Protein AF-A0AA35QVF9-F1 (afdb_monomer)

Structure (mmCIF, N/CA/C/O backbone):
data_AF-A0AA35QVF9-F1
#
_entry.id   AF-A0AA35QVF9-F1
#
loop_
_atom_site.group_PDB
_atom_site.id
_atom_site.type_symbol
_atom_site.label_atom_id
_atom_site.label_alt_id
_atom_site.label_comp_id
_atom_site.label_asym_id
_atom_site.label_entity_id
_atom_site.label_seq_id
_atom_site.pdbx_PDB_ins_code
_atom_site.Cartn_x
_atom_site.Cartn_y
_atom_site.Cartn_z
_atom_site.occupancy
_atom_site.B_iso_or_equiv
_atom_site.auth_seq_id
_atom_site.auth_comp_id
_atom_site.auth_asym_id
_atom_site.auth_atom_id
_atom_site.pdbx_PDB_model_num
ATOM 1 N N . MET A 1 1 ? -3.395 25.366 -5.347 1.00 45.59 1 MET A N 1
ATOM 2 C CA . MET A 1 1 ? -2.841 24.227 -4.594 1.00 45.59 1 MET A CA 1
ATOM 3 C C . MET A 1 1 ? -4.018 23.320 -4.259 1.00 45.59 1 MET A C 1
ATOM 5 O O . MET A 1 1 ? -4.493 23.369 -3.133 1.00 45.59 1 MET A O 1
ATOM 9 N N . SER A 1 2 ? -4.587 22.610 -5.240 1.00 52.88 2 SER A N 1
ATOM 10 C CA . SER A 1 2 ? -5.433 21.461 -4.903 1.00 52.88 2 SER A CA 1
ATOM 11 C C . SER A 1 2 ? -4.474 20.294 -4.704 1.00 52.88 2 SER A C 1
ATOM 13 O O . SER A 1 2 ? -3.567 20.093 -5.509 1.00 52.88 2 SER A O 1
ATOM 15 N N . SER A 1 3 ? -4.547 19.640 -3.550 1.00 67.31 3 SER A N 1
ATOM 16 C CA . SER A 1 3 ? -3.806 18.409 -3.314 1.00 67.31 3 SER A CA 1
ATOM 17 C C . SER A 1 3 ? -4.543 17.291 -4.041 1.00 67.31 3 SER A C 1
ATOM 19 O O . SER A 1 3 ? -5.727 17.075 -3.794 1.00 67.31 3 SER A O 1
ATOM 21 N N . GLU A 1 4 ? -3.850 16.574 -4.923 1.00 73.56 4 GLU A N 1
ATOM 22 C CA . GLU A 1 4 ? -4.419 15.450 -5.682 1.00 73.56 4 GLU A CA 1
ATOM 23 C C . GLU A 1 4 ? -5.080 14.419 -4.750 1.00 73.56 4 GLU A C 1
ATOM 25 O O . GLU A 1 4 ? -6.173 13.937 -5.029 1.00 73.56 4 GLU A O 1
ATOM 30 N N . ALA A 1 5 ? -4.499 14.182 -3.568 1.00 73.44 5 ALA A N 1
ATOM 31 C CA . ALA A 1 5 ? -5.083 13.303 -2.556 1.00 73.44 5 ALA A CA 1
ATOM 32 C C . ALA A 1 5 ? -6.463 13.762 -2.047 1.00 73.44 5 ALA A C 1
ATOM 34 O O . ALA A 1 5 ? -7.321 12.926 -1.769 1.00 73.44 5 ALA A O 1
ATOM 35 N N . ALA A 1 6 ? -6.714 15.074 -1.951 1.00 79.94 6 ALA A N 1
ATOM 36 C CA . ALA A 1 6 ? -8.016 15.590 -1.528 1.00 79.94 6 ALA A CA 1
ATOM 37 C C . ALA A 1 6 ? -9.082 15.417 -2.618 1.00 79.94 6 ALA A C 1
ATOM 39 O O . ALA A 1 6 ? -10.237 15.149 -2.300 1.00 79.94 6 ALA A O 1
ATOM 40 N N . GLU A 1 7 ? -8.705 15.528 -3.893 1.00 85.75 7 GLU A N 1
ATOM 41 C CA . GLU A 1 7 ? -9.612 15.254 -5.013 1.00 85.75 7 GLU A CA 1
ATOM 42 C C . GLU A 1 7 ? -9.958 13.761 -5.074 1.00 85.75 7 GLU A C 1
ATOM 44 O O . GLU A 1 7 ? -11.129 13.393 -5.186 1.00 85.75 7 GLU A O 1
ATOM 49 N 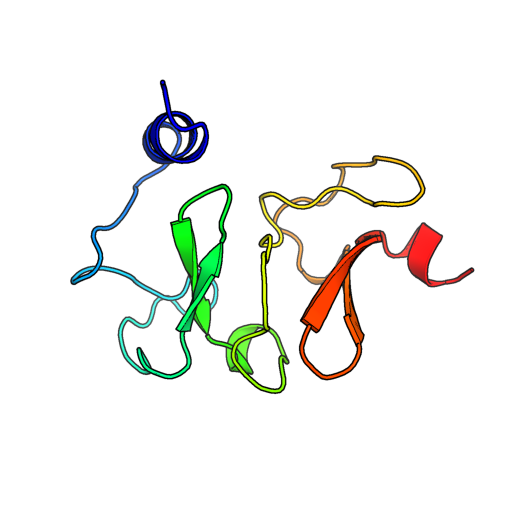N . VAL A 1 8 ? -8.958 12.892 -4.897 1.00 88.44 8 VAL A N 1
ATOM 50 C CA . VAL A 1 8 ? -9.141 11.434 -4.858 1.00 88.44 8 VAL A CA 1
ATOM 51 C C . VAL A 1 8 ? -9.981 11.000 -3.656 1.00 88.44 8 VAL A C 1
ATOM 53 O O . VAL A 1 8 ? -10.821 10.110 -3.798 1.00 88.44 8 VAL A O 1
ATOM 56 N N . ALA A 1 9 ? -9.827 11.632 -2.490 1.00 86.06 9 ALA A N 1
ATOM 57 C CA . ALA A 1 9 ? -10.609 11.317 -1.290 1.00 86.06 9 ALA A CA 1
ATOM 58 C C . ALA A 1 9 ? -12.125 11.519 -1.474 1.00 86.06 9 ALA A C 1
ATOM 60 O O . ALA A 1 9 ? -12.912 10.889 -0.775 1.00 86.06 9 ALA A O 1
ATOM 61 N N . LEU A 1 10 ? -12.555 12.336 -2.441 1.00 87.81 10 LEU A N 1
ATOM 62 C CA . LEU A 1 10 ? -13.975 12.515 -2.768 1.00 87.81 10 LEU A CA 1
ATOM 63 C C . LEU A 1 10 ? -14.548 11.383 -3.636 1.00 87.81 10 LEU A C 1
ATOM 65 O O . LEU A 1 10 ? -15.763 11.291 -3.803 1.00 87.81 10 LEU A O 1
ATOM 69 N N . THR A 1 11 ? -13.698 10.523 -4.202 1.00 90.81 11 THR A N 1
ATOM 70 C CA . THR A 1 11 ? -14.116 9.445 -5.120 1.00 90.81 11 THR A CA 1
ATOM 71 C C . THR A 1 11 ? -14.543 8.166 -4.404 1.00 90.81 11 THR A C 1
ATOM 73 O O . THR A 1 11 ? -15.055 7.242 -5.037 1.00 90.81 11 THR A O 1
ATOM 76 N N . TYR A 1 12 ? -14.343 8.088 -3.088 1.00 89.69 12 TYR A N 1
ATOM 77 C CA . TYR A 1 12 ? -14.673 6.920 -2.281 1.00 89.69 12 TYR A CA 1
ATOM 78 C C . TYR A 1 12 ? -15.070 7.331 -0.849 1.00 89.69 12 TYR A C 1
ATOM 80 O O . TYR A 1 12 ? -14.909 8.496 -0.490 1.00 89.69 12 TYR A O 1
ATOM 88 N N . PRO A 1 13 ? -15.601 6.414 -0.014 1.00 92.81 13 PRO A N 1
ATOM 89 C CA . PRO A 1 13 ? -15.948 6.701 1.381 1.00 92.81 13 PRO A CA 1
ATOM 90 C C . PRO A 1 13 ? -14.700 6.921 2.255 1.00 92.81 13 PRO A C 1
ATOM 92 O O . PRO A 1 13 ? -14.302 6.050 3.028 1.00 92.81 13 PRO A O 1
ATOM 95 N N . TRP A 1 14 ? -14.046 8.071 2.098 1.00 94.50 14 TRP A N 1
ATOM 96 C CA . TRP A 1 14 ? -12.878 8.448 2.885 1.00 94.50 14 TRP A CA 1
ATOM 97 C C . TRP A 1 14 ? -13.196 8.454 4.384 1.00 94.50 14 TRP A C 1
ATOM 99 O O . TRP A 1 14 ? -14.272 8.870 4.819 1.00 94.50 14 TRP A O 1
ATOM 109 N N . GLN A 1 15 ? -12.230 7.996 5.175 1.00 95.12 15 GLN A N 1
ATOM 110 C CA . GLN A 1 15 ? -12.297 7.952 6.633 1.00 95.12 15 GLN A CA 1
ATOM 111 C C . GLN A 1 15 ? -11.294 8.944 7.212 1.00 95.12 15 GLN A C 1
ATOM 113 O O . GLN A 1 15 ? -10.160 9.007 6.735 1.00 95.12 15 GLN A O 1
ATOM 118 N N . CYS A 1 16 ? -11.679 9.673 8.260 1.00 94.50 16 CYS A N 1
ATOM 119 C CA . CYS A 1 16 ? -10.733 10.498 9.005 1.00 94.50 16 CYS A CA 1
ATOM 120 C C . CYS A 1 16 ? -9.691 9.639 9.734 1.00 94.50 16 CYS A C 1
ATOM 122 O O . CYS A 1 16 ? -9.804 8.414 9.782 1.00 94.50 16 CYS A O 1
ATOM 124 N N . LEU A 1 17 ? -8.680 10.292 10.311 1.00 90.88 17 LEU A N 1
ATOM 125 C CA . LEU A 1 17 ? -7.589 9.612 11.008 1.00 90.88 17 LEU A CA 1
ATOM 126 C C . LEU A 1 17 ? -8.094 8.709 12.149 1.00 90.88 17 LEU A C 1
ATOM 128 O O . LEU A 1 17 ? -7.654 7.575 12.253 1.00 90.88 17 LEU A O 1
ATOM 132 N N . GLU A 1 18 ? -9.069 9.174 12.935 1.00 93.56 18 GLU A N 1
ATOM 133 C CA . GLU A 1 18 ? -9.641 8.428 14.073 1.00 93.56 18 GLU A CA 1
ATOM 134 C C . GLU A 1 18 ? -10.624 7.319 13.660 1.00 93.56 18 GLU A C 1
ATOM 136 O O . GLU A 1 18 ? -10.977 6.464 14.467 1.00 93.56 18 GLU A O 1
ATOM 141 N N . CYS A 1 19 ? -11.112 7.335 12.418 1.00 95.88 19 CYS A N 1
ATOM 142 C CA . CYS A 1 19 ? -12.041 6.326 11.900 1.00 95.88 19 CYS A CA 1
ATOM 143 C C . CYS A 1 19 ? -11.384 5.399 10.875 1.00 95.88 19 CYS A C 1
ATOM 145 O O . CYS A 1 19 ? -12.091 4.650 10.196 1.00 95.88 19 CYS A O 1
ATOM 147 N N . LYS A 1 20 ? -10.062 5.494 10.698 1.00 96.88 20 LYS A N 1
ATOM 148 C CA . LYS A 1 20 ? -9.351 4.757 9.661 1.00 96.88 20 LYS A CA 1
ATOM 149 C C . LYS A 1 20 ? -9.412 3.261 9.952 1.00 96.88 20 LYS A C 1
ATOM 151 O O . LYS A 1 20 ? -9.188 2.814 11.070 1.00 96.88 20 LYS A O 1
ATOM 156 N N . THR A 1 21 ? -9.711 2.489 8.917 1.00 97.81 21 THR A N 1
ATOM 157 C CA . THR A 1 21 ? -9.719 1.026 8.963 1.00 97.81 21 THR A CA 1
ATOM 158 C C . THR A 1 21 ? -8.776 0.470 7.911 1.00 97.81 21 THR A C 1
ATOM 160 O O . THR A 1 21 ? -8.565 1.081 6.857 1.00 97.81 21 THR A O 1
ATOM 163 N N . CYS A 1 22 ? -8.204 -0.700 8.181 1.00 97.50 22 CYS A N 1
ATOM 164 C CA . CYS A 1 22 ? -7.399 -1.404 7.197 1.00 97.50 22 CYS A CA 1
ATOM 165 C C . CYS A 1 22 ? -8.273 -1.851 6.019 1.00 97.50 22 CYS A C 1
ATOM 167 O O . CYS A 1 22 ? -9.244 -2.585 6.190 1.00 97.50 22 CYS A O 1
ATOM 169 N N . SER A 1 23 ? -7.895 -1.478 4.798 1.00 95.44 23 SER A N 1
ATOM 170 C CA . SER A 1 23 ? -8.665 -1.784 3.582 1.00 95.44 23 SER A CA 1
ATOM 171 C C . SER A 1 23 ? -8.636 -3.274 3.203 1.00 95.44 23 SER A C 1
ATOM 173 O O . SER A 1 23 ? -9.337 -3.682 2.283 1.00 95.44 23 SER A O 1
ATOM 175 N N . VAL A 1 24 ? -7.826 -4.088 3.894 1.00 95.00 24 VAL A N 1
ATOM 176 C CA . VAL A 1 24 ? -7.741 -5.545 3.696 1.00 95.00 24 VAL A CA 1
ATOM 177 C C . VAL A 1 24 ? -8.608 -6.301 4.703 1.00 95.00 24 VAL A C 1
ATOM 179 O O . VAL A 1 24 ? -9.380 -7.166 4.300 1.00 95.00 24 VAL A O 1
ATOM 182 N N . CYS A 1 25 ? -8.486 -6.010 6.003 1.00 96.75 25 CYS A N 1
ATOM 183 C CA . CYS A 1 25 ? -9.184 -6.760 7.056 1.00 96.75 25 CYS A CA 1
ATOM 184 C C . CYS A 1 25 ? -10.390 -6.026 7.668 1.00 96.75 25 CYS A C 1
ATOM 186 O O . CYS A 1 25 ? -11.187 -6.655 8.359 1.00 96.75 25 CYS A O 1
ATOM 188 N N . GLY A 1 26 ? -10.540 -4.723 7.419 1.00 96.62 26 GLY A N 1
ATOM 189 C CA . GLY A 1 26 ? -11.604 -3.879 7.970 1.00 96.62 26 GLY A CA 1
ATOM 190 C C . GLY A 1 26 ? -11.412 -3.473 9.435 1.00 96.62 26 GLY A C 1
ATOM 191 O O . GLY A 1 26 ? -12.264 -2.771 9.975 1.00 96.62 26 GLY A O 1
ATOM 192 N N . ASP A 1 27 ? -10.320 -3.892 10.078 1.00 97.25 27 ASP A N 1
ATOM 193 C CA . ASP A 1 27 ? -10.062 -3.612 11.491 1.00 97.25 27 ASP A CA 1
ATOM 194 C C . ASP A 1 27 ? -9.415 -2.221 11.688 1.00 97.25 27 ASP A C 1
ATOM 196 O O . ASP A 1 27 ? -8.520 -1.858 10.911 1.00 97.25 27 ASP A O 1
ATOM 200 N N . PRO A 1 28 ? -9.861 -1.429 12.685 1.00 96.50 28 PRO A N 1
ATOM 201 C CA . PRO A 1 28 ? -9.266 -0.134 13.025 1.00 96.50 28 PRO A CA 1
ATOM 202 C C . PRO A 1 28 ? -8.085 -0.222 14.008 1.00 96.50 28 PRO A C 1
ATOM 204 O O . PRO A 1 28 ? -7.421 0.784 14.229 1.00 96.50 28 PRO A O 1
ATOM 207 N N . GLY A 1 29 ? -7.828 -1.374 14.638 1.00 96.12 29 GLY A N 1
ATOM 208 C CA . GLY A 1 29 ? -6.720 -1.546 15.581 1.00 96.12 29 GLY A CA 1
ATOM 209 C C . GLY A 1 29 ? -5.351 -1.519 14.897 1.00 96.12 29 GLY A C 1
ATOM 210 O O . GLY A 1 29 ? -5.256 -1.302 13.696 1.00 96.12 29 GLY A O 1
ATOM 211 N N . GLY A 1 30 ? -4.267 -1.751 15.648 1.00 94.38 30 GLY A N 1
ATOM 212 C CA . GLY A 1 30 ? -2.910 -1.863 15.082 1.00 94.38 30 GLY A CA 1
ATOM 213 C C . GLY A 1 30 ? -2.411 -0.593 14.380 1.00 94.38 30 GLY A C 1
ATOM 214 O O . GLY A 1 30 ? -1.724 -0.682 13.365 1.00 94.38 30 GLY A O 1
ATOM 215 N N . GLU A 1 31 ? -2.790 0.582 14.888 1.00 94.06 31 GLU A N 1
ATOM 216 C CA . GLU A 1 31 ? -2.495 1.891 14.285 1.00 94.06 31 GLU A CA 1
ATOM 217 C C . GLU A 1 31 ? -0.991 2.117 14.053 1.00 94.06 31 GLU A C 1
ATOM 219 O O . GLU A 1 31 ? -0.595 2.668 13.030 1.00 94.06 31 GLU A O 1
ATOM 224 N N . GLU A 1 32 ? -0.141 1.636 14.966 1.00 94.62 32 GLU A N 1
ATOM 225 C CA . GLU A 1 32 ? 1.324 1.744 14.882 1.00 94.62 32 GLU A CA 1
ATOM 226 C C . GLU A 1 32 ? 1.941 0.951 13.716 1.00 94.62 32 GLU A C 1
ATOM 228 O O . GLU A 1 32 ? 3.047 1.252 13.265 1.00 94.62 32 GLU A O 1
ATOM 233 N N . GLU A 1 33 ? 1.206 -0.033 13.198 1.00 96.00 33 GLU A N 1
ATOM 234 C CA . GLU A 1 33 ? 1.579 -0.859 12.051 1.00 96.00 33 GLU A CA 1
ATOM 235 C C . GLU A 1 33 ? 0.740 -0.525 10.808 1.00 96.00 33 GLU A C 1
ATOM 237 O O . GLU A 1 33 ? 0.748 -1.282 9.834 1.00 96.00 33 GLU A O 1
ATOM 242 N N . MET A 1 34 ? 0.005 0.592 10.807 1.00 97.12 34 MET A N 1
ATOM 243 C CA . MET A 1 34 ? -0.826 1.013 9.680 1.00 97.12 34 MET A CA 1
ATOM 244 C C . MET A 1 34 ? -0.100 2.042 8.801 1.00 97.12 34 MET A C 1
ATOM 246 O O . MET A 1 34 ? 0.304 3.105 9.261 1.00 97.12 34 MET A O 1
ATOM 250 N N . VAL A 1 35 ? 0.041 1.739 7.507 1.00 96.44 35 VAL A N 1
ATOM 251 C CA . VAL A 1 35 ? 0.527 2.674 6.482 1.00 96.44 35 VAL A CA 1
ATOM 252 C C . VAL A 1 35 ? -0.647 3.301 5.735 1.00 96.44 35 VAL A C 1
ATOM 254 O O . VAL A 1 35 ? -1.667 2.646 5.495 1.00 96.44 35 VAL A O 1
ATOM 257 N N . PHE A 1 36 ? -0.489 4.557 5.320 1.00 96.06 36 PHE A N 1
ATOM 258 C CA . PHE A 1 36 ? -1.450 5.260 4.473 1.00 96.06 36 PHE A CA 1
ATOM 259 C C . PHE A 1 36 ? -0.881 5.449 3.071 1.00 96.06 36 PHE A C 1
ATOM 261 O O . PHE A 1 36 ? 0.292 5.763 2.898 1.00 96.06 36 PHE A 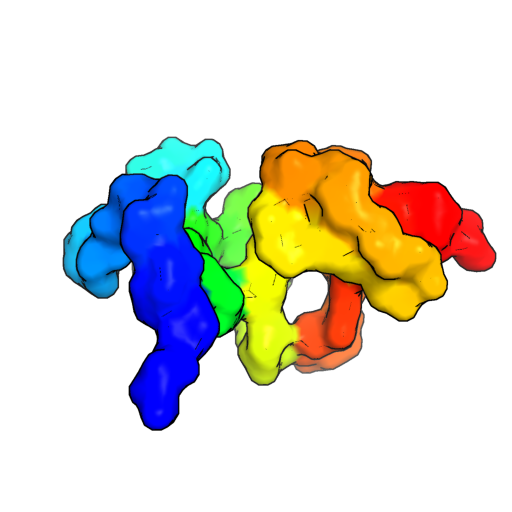O 1
ATOM 268 N N . CYS A 1 37 ? -1.717 5.240 2.058 1.00 95.75 37 CYS A N 1
ATOM 269 C CA . CYS A 1 37 ? -1.347 5.518 0.673 1.00 95.75 37 CYS A CA 1
ATOM 270 C C . CYS A 1 37 ? -1.192 7.026 0.460 1.00 95.75 37 CYS A C 1
ATOM 272 O O . CYS A 1 37 ? -2.167 7.755 0.637 1.00 95.75 37 CYS A O 1
ATOM 274 N N . ASP A 1 38 ? -0.045 7.488 -0.032 1.00 93.88 38 ASP A N 1
ATOM 275 C CA . ASP A 1 38 ? 0.195 8.922 -0.264 1.00 93.88 38 ASP A CA 1
ATOM 276 C C . ASP A 1 38 ? -0.692 9.534 -1.359 1.00 93.88 38 ASP A C 1
ATOM 278 O O . ASP A 1 38 ? -0.812 10.753 -1.456 1.00 93.88 38 ASP A O 1
ATOM 282 N N . HIS A 1 39 ? -1.318 8.704 -2.201 1.00 92.81 39 HIS A N 1
ATOM 283 C CA . HIS A 1 39 ? -2.204 9.183 -3.264 1.00 92.81 39 HIS A CA 1
ATOM 284 C C . HIS A 1 39 ? -3.680 9.211 -2.865 1.00 92.81 39 HIS A C 1
ATOM 286 O O . HIS A 1 39 ? -4.397 10.124 -3.256 1.00 92.81 39 HIS A O 1
AT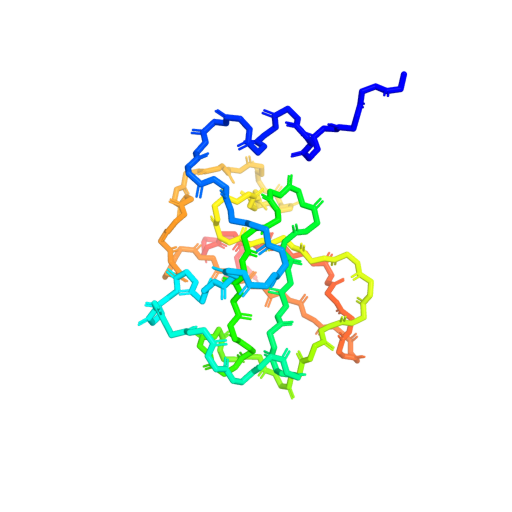OM 292 N N . CYS A 1 40 ? -4.160 8.216 -2.114 1.00 94.44 40 CYS A N 1
ATOM 293 C CA . CYS A 1 40 ? -5.586 8.115 -1.806 1.00 94.44 40 CYS A CA 1
ATOM 294 C C . CYS A 1 40 ? -5.920 8.148 -0.324 1.00 94.44 40 CYS A C 1
ATOM 296 O O . CYS A 1 40 ? -7.099 8.231 -0.030 1.00 94.44 40 CYS A O 1
ATOM 298 N N . ASP A 1 41 ? -4.956 8.087 0.594 1.00 95.50 41 ASP A N 1
ATOM 299 C CA . ASP A 1 41 ? -5.165 8.093 2.052 1.00 95.50 41 ASP A CA 1
ATOM 300 C C . ASP A 1 41 ? -5.926 6.869 2.617 1.00 95.50 41 ASP A C 1
ATOM 302 O O . ASP A 1 41 ? -6.415 6.873 3.749 1.00 95.50 41 ASP A O 1
ATOM 306 N N . ARG A 1 42 ? -6.039 5.776 1.848 1.00 95.88 42 ARG A N 1
ATOM 307 C CA . ARG A 1 42 ? -6.517 4.486 2.379 1.00 95.88 42 ARG A CA 1
ATOM 308 C C . ARG A 1 42 ? -5.474 3.870 3.309 1.00 95.88 42 ARG A C 1
ATOM 310 O O . ARG A 1 42 ? -4.284 3.897 2.989 1.00 95.88 42 ARG A O 1
ATOM 317 N N . GLY A 1 43 ? -5.940 3.286 4.414 1.00 96.81 43 GLY A N 1
ATOM 318 C CA . GLY A 1 43 ? -5.098 2.628 5.411 1.00 96.81 43 GLY A CA 1
ATOM 319 C C . GLY A 1 43 ? -4.943 1.131 5.187 1.00 96.81 43 GLY A C 1
ATOM 320 O O . GLY A 1 43 ? -5.869 0.465 4.715 1.00 96.81 43 GLY A O 1
ATOM 321 N N . TYR A 1 44 ? -3.762 0.612 5.517 1.00 97.44 44 TYR A N 1
ATOM 322 C CA . TYR A 1 44 ? -3.397 -0.795 5.388 1.00 97.44 44 TYR A CA 1
ATOM 323 C C . TYR A 1 44 ? -2.424 -1.184 6.495 1.00 97.44 44 TYR A C 1
ATOM 325 O O . TYR A 1 44 ? -1.421 -0.505 6.694 1.00 97.44 44 TYR A O 1
ATOM 333 N N . HIS A 1 45 ? -2.659 -2.303 7.176 1.00 97.81 45 HIS A N 1
ATOM 334 C CA . HIS A 1 45 ? -1.629 -2.864 8.047 1.00 97.81 45 HIS A CA 1
ATOM 335 C C . HIS A 1 45 ? -0.454 -3.398 7.236 1.00 97.81 45 HIS A C 1
ATOM 337 O O . HIS A 1 45 ? -0.648 -4.055 6.210 1.00 97.81 45 HIS A O 1
ATOM 343 N N . THR A 1 46 ? 0.761 -3.188 7.734 1.00 96.25 46 THR A N 1
ATOM 344 C CA . THR A 1 46 ? 1.998 -3.734 7.158 1.00 96.25 46 THR A CA 1
ATOM 345 C C . THR A 1 46 ? 1.919 -5.252 7.026 1.00 96.25 46 THR A C 1
ATOM 347 O O . THR A 1 46 ? 2.201 -5.788 5.957 1.00 96.25 46 THR A O 1
ATOM 350 N N . PHE A 1 47 ? 1.423 -5.941 8.055 1.00 95.44 47 PHE A N 1
ATOM 351 C CA . PHE A 1 47 ? 1.246 -7.393 8.053 1.00 95.44 47 PHE A CA 1
ATOM 352 C C . PHE A 1 47 ? 0.116 -7.874 7.130 1.00 95.44 47 PHE A C 1
ATOM 354 O O . PHE A 1 47 ? 0.187 -8.987 6.618 1.00 95.44 47 PHE A O 1
ATOM 361 N N . CYS A 1 48 ? -0.909 -7.057 6.857 1.00 95.50 48 CYS A N 1
ATOM 362 C CA . CYS A 1 48 ? -1.936 -7.398 5.862 1.00 95.50 48 CYS A CA 1
ATOM 363 C C . CYS A 1 48 ? -1.411 -7.325 4.418 1.00 95.50 48 CYS A C 1
ATOM 365 O O . CYS A 1 48 ? -2.054 -7.856 3.508 1.00 95.50 48 CYS A O 1
ATOM 367 N N . LEU A 1 49 ? -0.269 -6.663 4.221 1.00 92.31 49 LEU A N 1
ATOM 368 C CA . LEU A 1 49 ? 0.419 -6.483 2.944 1.00 92.31 49 LEU A CA 1
ATOM 369 C C . LEU A 1 49 ? 1.743 -7.261 2.858 1.00 92.31 49 LEU A C 1
ATOM 371 O O . LEU A 1 49 ? 2.519 -7.022 1.935 1.00 92.31 49 LEU A O 1
ATOM 375 N N . ASP A 1 50 ? 2.029 -8.148 3.816 1.00 90.38 50 ASP A N 1
ATOM 376 C CA . ASP A 1 50 ? 3.293 -8.894 3.903 1.00 90.38 50 ASP A CA 1
ATOM 377 C C . ASP A 1 50 ? 4.552 -7.988 3.920 1.00 90.38 50 ASP A C 1
ATOM 379 O O . ASP A 1 50 ? 5.638 -8.369 3.471 1.00 90.38 50 ASP A O 1
ATOM 383 N N . MET A 1 51 ? 4.428 -6.769 4.454 1.00 91.75 51 MET A N 1
ATOM 384 C CA . MET A 1 51 ? 5.531 -5.819 4.612 1.00 91.75 51 MET A CA 1
ATOM 385 C C . MET A 1 51 ? 6.233 -6.002 5.958 1.00 91.75 51 MET A C 1
ATOM 387 O O . MET A 1 51 ? 5.615 -6.304 6.974 1.00 91.75 51 MET A O 1
ATOM 391 N N . LYS A 1 52 ? 7.549 -5.759 5.981 1.00 89.12 52 LYS A N 1
ATOM 392 C CA . LYS A 1 52 ? 8.374 -5.894 7.198 1.00 89.12 52 LYS A CA 1
ATOM 393 C C . LYS A 1 52 ? 8.170 -4.770 8.219 1.00 89.12 52 LYS A C 1
AT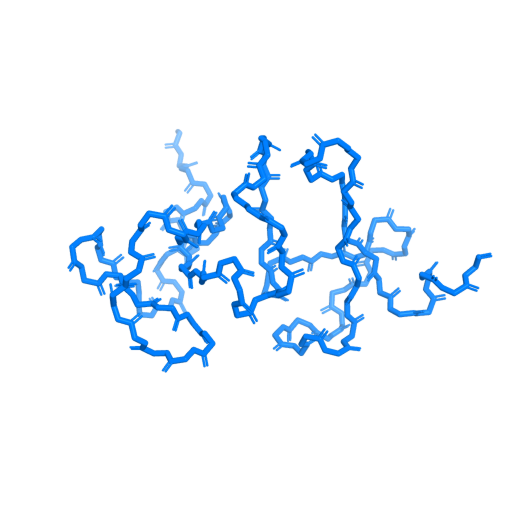OM 395 O O . LYS A 1 52 ? 8.656 -4.884 9.338 1.00 89.12 52 LYS A O 1
ATOM 400 N N . GLY A 1 53 ? 7.518 -3.685 7.819 1.00 93.31 53 GLY A N 1
ATOM 401 C CA . GLY A 1 53 ? 7.307 -2.489 8.623 1.00 93.31 53 GLY A CA 1
ATOM 402 C C . GLY A 1 53 ? 6.801 -1.342 7.756 1.00 93.31 53 GLY A C 1
ATOM 403 O O . GLY A 1 53 ? 6.586 -1.517 6.553 1.00 93.31 53 GLY A O 1
ATOM 404 N N . ILE A 1 54 ? 6.600 -0.179 8.375 1.00 94.81 54 ILE A N 1
ATOM 405 C CA . ILE A 1 54 ? 6.219 1.043 7.662 1.00 94.81 54 ILE A CA 1
ATOM 406 C C . ILE A 1 54 ? 7.380 1.442 6.744 1.00 94.81 54 ILE A C 1
ATOM 408 O O . ILE A 1 54 ? 8.500 1.601 7.242 1.00 94.81 54 ILE A O 1
ATOM 412 N N . PRO A 1 55 ? 7.160 1.564 5.424 1.00 94.31 55 PRO A N 1
ATOM 413 C CA . PRO A 1 55 ? 8.232 1.899 4.506 1.00 94.31 55 PRO A CA 1
ATOM 414 C C . PRO A 1 55 ? 8.691 3.348 4.678 1.00 94.31 55 PRO A C 1
ATOM 416 O O . PRO A 1 55 ? 7.919 4.228 5.050 1.00 94.31 55 PRO A O 1
ATOM 419 N N . GLU A 1 56 ? 9.958 3.607 4.368 1.00 92.75 56 GLU A N 1
ATOM 420 C CA . GLU A 1 56 ? 10.452 4.978 4.253 1.00 92.75 56 GLU A CA 1
ATOM 421 C C . GLU A 1 56 ? 10.022 5.607 2.923 1.00 92.75 56 GLU A C 1
ATOM 423 O O . GLU A 1 56 ? 10.098 4.975 1.864 1.00 92.75 56 GLU A O 1
ATOM 428 N N . GLY A 1 57 ? 9.684 6.896 2.969 1.00 90.44 57 GLY A N 1
ATOM 429 C CA . GLY A 1 57 ? 9.312 7.672 1.790 1.00 90.44 57 GLY A CA 1
ATOM 430 C C . GLY A 1 57 ? 7.871 7.432 1.348 1.00 90.44 57 GLY A C 1
ATOM 431 O O . GLY A 1 57 ? 7.025 7.056 2.150 1.00 90.44 57 GLY A O 1
ATOM 432 N N . GLN A 1 58 ? 7.610 7.706 0.069 1.00 92.00 58 GLN A N 1
ATOM 433 C CA . GLN A 1 58 ? 6.278 7.573 -0.506 1.00 92.00 58 GLN A CA 1
ATOM 434 C C . GLN A 1 58 ? 5.906 6.097 -0.661 1.00 92.00 58 GLN A C 1
ATOM 436 O O . GLN A 1 58 ? 6.738 5.304 -1.092 1.00 92.00 58 GLN A O 1
ATOM 441 N N . TRP A 1 59 ? 4.655 5.741 -0.405 1.00 95.06 59 TRP A N 1
ATOM 442 C CA . TRP A 1 59 ? 4.087 4.432 -0.675 1.00 95.06 59 TRP A CA 1
ATOM 443 C C . TRP A 1 59 ? 2.725 4.552 -1.369 1.00 95.06 59 TRP A C 1
ATOM 445 O O . TRP A 1 59 ? 1.874 5.374 -1.020 1.00 95.06 59 TRP A O 1
ATOM 455 N N . LEU A 1 60 ? 2.506 3.697 -2.370 1.00 94.44 60 LEU A N 1
ATOM 456 C CA . LEU A 1 60 ? 1.258 3.628 -3.127 1.00 94.44 60 LEU A CA 1
ATOM 457 C C . LEU A 1 60 ? 0.603 2.263 -2.942 1.00 94.44 60 LEU A C 1
ATOM 459 O O . LEU A 1 60 ? 1.232 1.227 -3.151 1.00 94.44 60 LEU A O 1
ATOM 463 N N . CYS A 1 61 ? -0.686 2.271 -2.604 1.00 94.69 61 CYS A N 1
ATOM 464 C CA . CYS A 1 61 ? -1.470 1.048 -2.472 1.00 94.69 61 CYS A CA 1
ATOM 465 C C . CYS A 1 61 ? -1.828 0.417 -3.824 1.00 94.69 61 CYS A C 1
ATOM 467 O O . CYS A 1 61 ? -1.704 1.038 -4.879 1.00 94.69 61 CYS A O 1
ATOM 469 N N . MET A 1 62 ? -2.377 -0.796 -3.770 1.00 91.69 62 MET A N 1
ATOM 470 C CA . MET A 1 62 ? -2.766 -1.598 -4.938 1.00 91.69 62 MET A CA 1
ATOM 471 C C . MET A 1 62 ? -3.869 -0.959 -5.795 1.00 91.69 62 MET A C 1
ATOM 473 O O . MET A 1 62 ? -4.020 -1.314 -6.956 1.00 91.69 62 MET A O 1
ATOM 477 N N . GLU A 1 63 ? -4.643 -0.021 -5.244 1.00 92.44 63 GLU A N 1
ATOM 478 C CA . GLU A 1 63 ? -5.661 0.741 -5.989 1.00 92.44 63 GLU A CA 1
ATOM 479 C C . GLU A 1 63 ? -5.064 1.912 -6.778 1.00 92.44 63 GLU A C 1
ATOM 481 O O . GLU A 1 63 ? -5.678 2.416 -7.713 1.00 92.44 63 GLU A O 1
ATOM 486 N N . CYS A 1 64 ? -3.883 2.386 -6.378 1.00 93.06 64 CYS A N 1
ATOM 487 C CA . CYS A 1 64 ? -3.269 3.600 -6.919 1.00 93.06 64 CYS A CA 1
ATOM 488 C C . CYS A 1 64 ? -1.984 3.321 -7.688 1.00 93.06 64 CYS A C 1
ATOM 490 O O . CYS A 1 64 ? -1.448 4.224 -8.321 1.00 93.06 64 CYS A O 1
ATOM 492 N N . CYS A 1 65 ? -1.458 2.102 -7.605 1.00 92.25 65 CYS A N 1
ATOM 493 C CA . CYS A 1 65 ? -0.239 1.750 -8.296 1.00 92.25 65 CYS A CA 1
ATOM 494 C C . CYS A 1 65 ? -0.459 1.627 -9.812 1.00 92.25 65 CYS A C 1
ATOM 496 O O . CYS A 1 65 ? -1.561 1.395 -10.321 1.00 92.25 65 CYS A O 1
ATOM 498 N N . GLU A 1 66 ? 0.649 1.792 -10.518 1.00 94.81 66 GLU A N 1
ATOM 499 C CA . GLU A 1 66 ? 0.839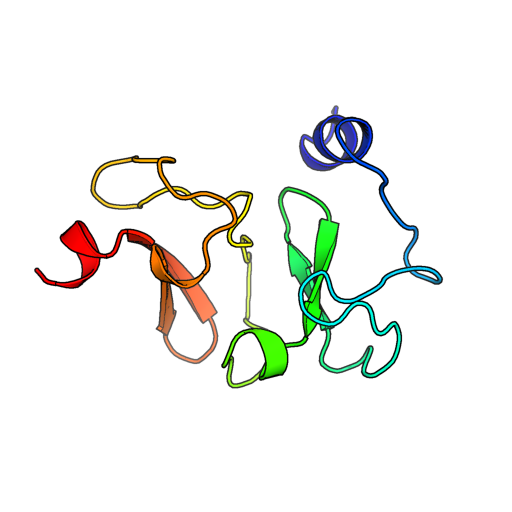 1.469 -11.923 1.00 94.81 66 GLU A CA 1
ATOM 500 C C . GLU A 1 66 ? 2.176 0.733 -12.053 1.00 94.81 66 GLU A C 1
ATOM 502 O O . GLU A 1 66 ? 3.043 0.822 -11.173 1.00 94.81 66 GLU A O 1
ATOM 507 N N . CYS A 1 67 ? 2.357 -0.028 -13.129 1.00 95.38 67 CYS A N 1
ATOM 508 C CA . CYS A 1 67 ? 3.622 -0.715 -13.349 1.00 95.38 67 CYS A CA 1
ATOM 509 C C . CYS A 1 67 ? 4.701 0.276 -13.792 1.00 95.38 67 CYS A C 1
ATOM 511 O O . CYS A 1 67 ? 4.605 0.843 -14.875 1.00 95.38 67 CYS A O 1
ATOM 513 N N . ALA A 1 68 ? 5.796 0.380 -13.039 1.00 95.06 68 ALA A N 1
ATOM 514 C CA . ALA A 1 68 ? 6.904 1.279 -13.373 1.00 95.06 68 ALA A CA 1
ATOM 515 C C . ALA A 1 68 ? 7.654 0.934 -14.679 1.00 95.06 68 ALA A C 1
ATOM 517 O O . ALA A 1 68 ? 8.442 1.744 -15.159 1.00 95.06 68 ALA A O 1
ATOM 518 N N . ILE A 1 69 ? 7.430 -0.255 -15.256 1.00 95.44 69 ILE A N 1
ATOM 519 C CA . ILE A 1 69 ? 8.060 -0.685 -16.515 1.00 95.44 69 ILE A CA 1
ATOM 520 C C . ILE A 1 69 ? 7.135 -0.451 -17.714 1.00 95.44 69 ILE A C 1
ATOM 522 O O . ILE A 1 69 ? 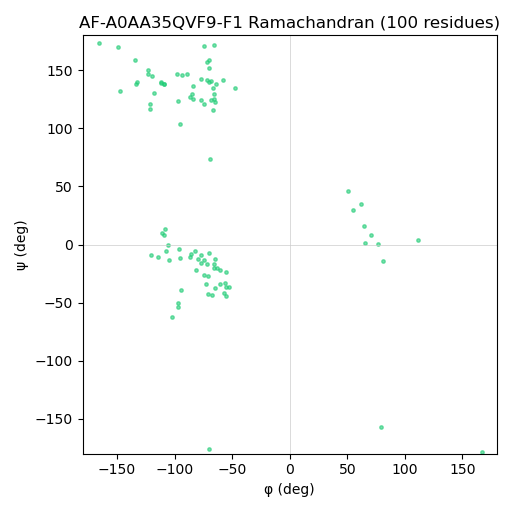7.552 0.164 -18.692 1.00 95.44 69 ILE A O 1
ATOM 526 N N . CYS A 1 70 ? 5.899 -0.957 -17.673 1.00 95.44 70 CYS A N 1
ATOM 527 C CA . CYS A 1 70 ? 4.985 -0.909 -18.822 1.00 95.44 70 CYS A CA 1
ATOM 528 C C . CYS A 1 70 ? 3.826 0.086 -18.676 1.00 95.44 70 CYS A C 1
ATOM 530 O O . CYS A 1 70 ? 3.058 0.250 -19.620 1.00 95.44 70 CYS A O 1
ATOM 532 N N . GLY A 1 71 ? 3.671 0.722 -17.512 1.00 94.75 71 GLY A N 1
ATOM 533 C CA . GLY A 1 71 ? 2.610 1.693 -17.236 1.00 94.75 71 GLY A CA 1
ATOM 534 C C . GLY A 1 71 ? 1.207 1.098 -17.118 1.00 94.75 71 GLY A C 1
ATOM 535 O O . GLY A 1 71 ? 0.240 1.848 -17.072 1.00 94.75 71 GLY A O 1
ATOM 536 N N . THR A 1 72 ? 1.045 -0.233 -17.098 1.00 94.69 72 THR A N 1
ATOM 537 C CA . THR A 1 72 ? -0.296 -0.812 -16.944 1.00 94.69 72 THR A CA 1
ATOM 538 C C . THR A 1 72 ? -0.879 -0.445 -15.583 1.00 94.69 72 THR A C 1
ATOM 540 O O . THR A 1 72 ? -0.182 -0.510 -14.572 1.00 94.69 72 THR A O 1
ATOM 543 N N . GLU A 1 73 ? -2.165 -0.106 -15.581 1.00 92.81 73 GLU A N 1
ATOM 544 C CA . GLU A 1 73 ? -3.033 0.037 -14.405 1.00 92.81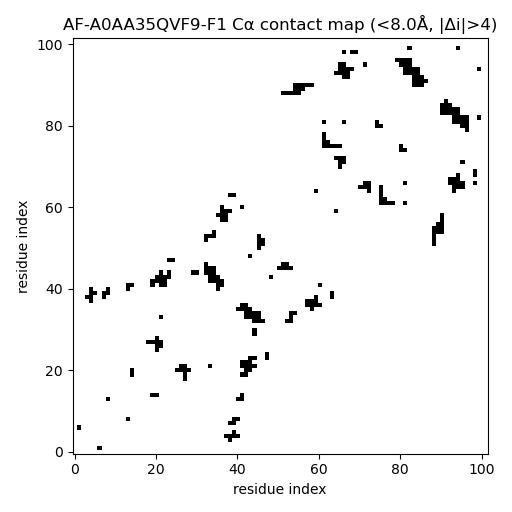 73 GLU A CA 1
ATOM 545 C C . GLU A 1 73 ? -4.009 -1.158 -14.303 1.00 92.81 73 GLU A C 1
ATOM 547 O O . GLU A 1 73 ? -4.839 -1.245 -13.395 1.00 92.81 73 GLU A O 1
ATOM 552 N N . SER A 1 74 ? -3.926 -2.093 -15.260 1.00 85.44 74 SER A N 1
ATOM 553 C CA . SER A 1 74 ? -4.783 -3.277 -15.322 1.00 85.44 74 SER A CA 1
ATOM 554 C C . SER A 1 74 ? -4.462 -4.185 -14.138 1.00 85.44 74 SER A C 1
ATOM 556 O O . SER A 1 74 ? -3.350 -4.697 -14.043 1.00 85.44 74 SER A O 1
ATOM 558 N N . GLY A 1 75 ? -5.430 -4.376 -13.241 1.00 82.62 75 GLY A N 1
ATOM 559 C CA . GLY A 1 75 ? -5.257 -5.170 -12.021 1.00 82.62 75 GLY A CA 1
ATOM 560 C C . GLY A 1 75 ? -5.274 -4.361 -10.727 1.00 82.62 75 GLY A C 1
ATOM 561 O O . GLY A 1 75 ? -5.062 -4.945 -9.665 1.00 82.62 75 GLY A O 1
ATOM 562 N N . ARG A 1 76 ? -5.525 -3.043 -10.774 1.00 86.00 76 ARG A N 1
ATOM 563 C CA . ARG A 1 76 ? -5.752 -2.241 -9.561 1.00 86.00 76 ARG A CA 1
ATOM 564 C C . ARG A 1 76 ? -6.750 -2.923 -8.621 1.00 86.00 76 ARG A C 1
ATOM 566 O O . ARG A 1 76 ? -7.755 -3.472 -9.068 1.00 86.00 76 ARG A O 1
ATOM 573 N N . GLY A 1 77 ? -6.408 -2.944 -7.338 1.00 81.31 77 GLY A 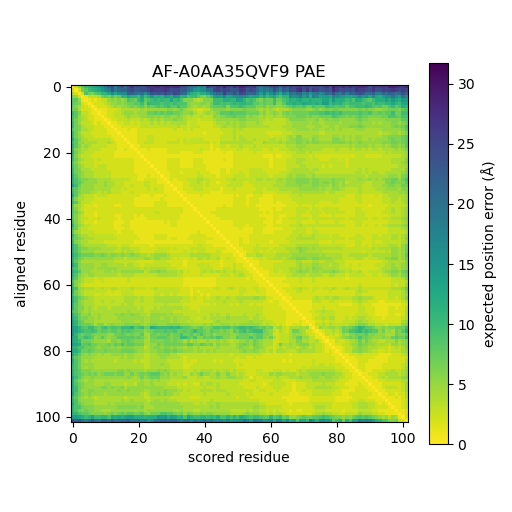N 1
ATOM 574 C CA . GLY A 1 77 ? -7.175 -3.607 -6.280 1.00 81.31 77 GLY A CA 1
ATOM 575 C C . GLY A 1 77 ? -6.966 -5.119 -6.144 1.00 81.31 77 GLY A C 1
ATOM 576 O O . GLY A 1 77 ? -7.288 -5.684 -5.100 1.00 81.31 77 GLY A O 1
ATOM 577 N N . ASP A 1 78 ? -6.360 -5.794 -7.126 1.00 87.44 78 ASP A N 1
ATOM 578 C CA . ASP A 1 78 ? -5.987 -7.206 -7.003 1.00 87.44 78 ASP A CA 1
ATOM 579 C C . ASP A 1 78 ? -4.528 -7.345 -6.556 1.00 87.44 78 ASP A C 1
ATOM 581 O O . ASP A 1 78 ? -3.589 -7.220 -7.346 1.00 87.44 78 ASP A O 1
ATOM 585 N N . ARG A 1 79 ? -4.333 -7.669 -5.273 1.00 81.62 79 ARG A N 1
A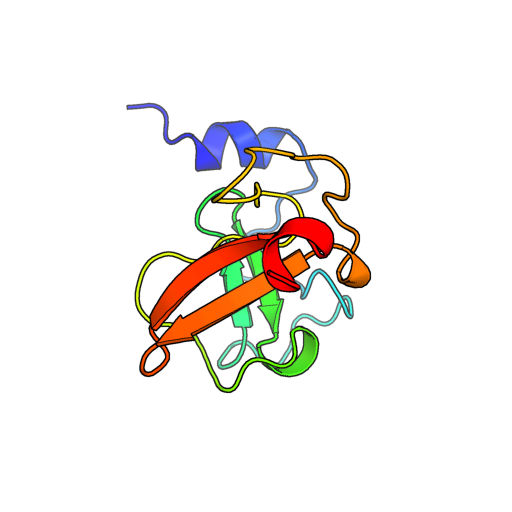TOM 586 C CA . ARG A 1 79 ? -3.005 -7.874 -4.669 1.00 81.62 79 ARG A CA 1
ATOM 587 C C . ARG A 1 79 ? -2.149 -8.916 -5.378 1.00 81.62 79 ARG A C 1
ATOM 589 O O . ARG A 1 79 ? -0.929 -8.880 -5.268 1.00 81.62 79 ARG A O 1
ATOM 596 N N . ASN A 1 80 ? -2.773 -9.845 -6.098 1.00 87.31 80 ASN A N 1
ATOM 597 C CA . ASN A 1 80 ? -2.055 -10.890 -6.807 1.00 87.31 80 ASN A CA 1
ATOM 598 C C . ASN A 1 80 ? -1.518 -10.416 -8.162 1.00 87.31 80 ASN A C 1
ATOM 600 O O . ASN A 1 80 ? -0.808 -11.182 -8.796 1.00 87.31 80 ASN A O 1
ATOM 604 N N . GLN A 1 81 ? -1.828 -9.199 -8.620 1.00 90.81 81 GLN A N 1
ATOM 605 C CA . GLN A 1 81 ? -1.347 -8.667 -9.905 1.00 90.81 81 GLN A CA 1
ATOM 606 C C . GLN A 1 81 ? -0.082 -7.815 -9.772 1.00 90.81 81 GLN A C 1
ATOM 608 O O . GLN A 1 81 ? 0.561 -7.509 -10.781 1.00 90.81 81 GLN A O 1
ATOM 613 N N . TRP A 1 82 ? 0.299 -7.453 -8.546 1.00 92.50 82 TRP A N 1
ATOM 614 C CA . TRP A 1 82 ? 1.336 -6.463 -8.281 1.00 92.50 82 TRP A CA 1
ATOM 615 C C . TRP A 1 82 ? 2.459 -7.019 -7.415 1.00 92.50 82 TRP A C 1
ATOM 617 O O . TRP A 1 82 ? 2.247 -7.821 -6.509 1.00 92.50 82 TRP A O 1
ATOM 627 N N . ARG A 1 83 ? 3.674 -6.538 -7.666 1.00 92.62 83 ARG A N 1
ATOM 628 C CA . ARG A 1 83 ? 4.831 -6.713 -6.792 1.00 92.62 83 ARG A CA 1
ATOM 629 C C . ARG A 1 83 ? 5.358 -5.341 -6.394 1.00 92.62 83 ARG A C 1
ATOM 631 O O . ARG A 1 83 ? 5.817 -4.588 -7.249 1.00 92.62 83 ARG A O 1
ATOM 638 N N . HIS A 1 84 ? 5.304 -5.037 -5.102 1.00 92.81 84 HIS A N 1
ATOM 639 C CA . HIS A 1 84 ? 5.967 -3.871 -4.527 1.00 92.81 84 HIS A CA 1
ATOM 640 C C . HIS A 1 84 ? 7.421 -4.217 -4.206 1.00 92.81 84 HIS A C 1
ATOM 642 O O . HIS A 1 84 ? 7.692 -5.232 -3.560 1.00 92.81 84 HIS A O 1
ATOM 648 N N . GLU A 1 85 ? 8.353 -3.384 -4.655 1.00 92.94 85 GLU A N 1
ATOM 649 C CA . GLU A 1 85 ? 9.779 -3.578 -4.412 1.00 92.94 85 GLU A CA 1
ATOM 650 C C . GLU A 1 85 ? 10.313 -2.547 -3.423 1.00 92.94 85 GLU A C 1
ATOM 652 O O . GLU A 1 85 ? 9.975 -1.362 -3.478 1.00 92.94 85 GLU A O 1
ATOM 657 N N . PHE A 1 86 ? 11.161 -3.021 -2.511 1.00 92.88 86 PHE A N 1
ATOM 658 C CA . PHE A 1 86 ? 11.720 -2.230 -1.423 1.00 92.88 86 PHE A CA 1
ATOM 659 C C . PHE A 1 86 ? 13.230 -2.449 -1.336 1.00 92.88 86 PHE A C 1
ATOM 661 O O . PHE A 1 86 ? 13.706 -3.582 -1.423 1.00 92.88 86 PHE A O 1
ATOM 668 N N . ILE A 1 87 ? 13.983 -1.379 -1.084 1.00 92.69 87 ILE A N 1
ATOM 669 C CA . ILE A 1 87 ? 15.422 -1.434 -0.797 1.00 92.69 87 ILE A CA 1
ATOM 670 C C . ILE A 1 87 ? 15.644 -0.809 0.574 1.00 92.69 87 ILE A C 1
ATOM 672 O O . ILE A 1 87 ? 15.312 0.352 0.776 1.00 92.69 87 ILE A O 1
ATOM 676 N N . ASN A 1 88 ? 16.211 -1.564 1.519 1.00 90.81 88 ASN A N 1
ATOM 677 C CA . ASN A 1 88 ? 16.440 -1.099 2.895 1.00 90.81 88 ASN A CA 1
ATOM 678 C C . ASN A 1 88 ? 15.181 -0.479 3.538 1.00 90.81 88 ASN A C 1
ATOM 680 O O . ASN A 1 88 ? 15.250 0.602 4.104 1.00 90.81 88 ASN A O 1
ATOM 684 N N . ASN A 1 89 ? 14.026 -1.146 3.408 1.00 90.12 89 ASN A N 1
ATOM 685 C CA . ASN A 1 89 ? 12.714 -0.666 3.876 1.00 90.12 89 ASN A CA 1
ATOM 686 C C . ASN A 1 89 ? 12.172 0.595 3.165 1.00 90.12 89 ASN A C 1
ATOM 688 O O . ASN A 1 89 ? 11.075 1.047 3.468 1.00 90.12 89 ASN A O 1
ATOM 692 N N . LYS A 1 90 ? 12.875 1.146 2.177 1.00 91.50 90 LYS A N 1
ATOM 693 C CA . LYS A 1 90 ? 12.369 2.236 1.343 1.00 91.50 90 LYS A CA 1
ATOM 694 C C . LYS A 1 90 ? 11.578 1.674 0.168 1.00 91.50 90 LYS A C 1
ATOM 696 O O . LYS A 1 90 ? 12.107 0.835 -0.566 1.00 91.50 90 LYS A O 1
ATOM 701 N N . PHE A 1 91 ? 10.343 2.134 -0.022 1.00 93.75 91 PHE A N 1
ATOM 702 C CA . PHE A 1 91 ? 9.552 1.778 -1.202 1.00 93.75 91 PHE A CA 1
ATOM 703 C C . PHE A 1 91 ? 10.209 2.352 -2.459 1.00 93.75 91 PHE A C 1
ATOM 705 O O . PHE A 1 91 ? 10.576 3.529 -2.498 1.00 93.75 91 PHE A O 1
ATOM 712 N N . LEU A 1 92 ? 10.397 1.505 -3.470 1.00 93.25 92 LEU A N 1
ATOM 713 C CA . LEU A 1 92 ? 11.025 1.895 -4.726 1.00 93.25 92 LEU A CA 1
ATOM 714 C C . LEU A 1 92 ? 9.975 2.100 -5.815 1.00 93.25 92 LEU A C 1
ATOM 716 O O . LEU A 1 92 ? 9.845 3.199 -6.347 1.00 93.25 92 LEU A O 1
ATOM 720 N N . HIS A 1 93 ? 9.244 1.040 -6.152 1.00 93.50 93 HIS A N 1
ATOM 721 C CA . HIS A 1 93 ? 8.203 1.066 -7.172 1.00 93.50 93 HIS A CA 1
ATOM 722 C C . HIS A 1 93 ? 7.306 -0.171 -7.094 1.00 93.50 93 HIS A C 1
ATOM 724 O O . HIS A 1 93 ? 7.578 -1.132 -6.371 1.00 93.50 93 HIS A O 1
ATOM 730 N N . THR A 1 94 ? 6.252 -0.163 -7.908 1.00 94.38 94 THR A N 1
ATOM 731 C CA . THR A 1 94 ? 5.387 -1.322 -8.136 1.00 94.38 94 THR A CA 1
ATOM 732 C C . THR A 1 94 ? 5.559 -1.838 -9.558 1.00 94.38 94 THR A C 1
ATOM 734 O O . THR A 1 94 ? 5.657 -1.058 -10.503 1.00 94.38 94 THR A O 1
ATOM 737 N N . LEU A 1 95 ? 5.572 -3.157 -9.722 1.00 94.94 95 LEU A N 1
ATOM 738 C CA . LEU A 1 95 ? 5.587 -3.835 -11.015 1.00 94.94 95 LEU A CA 1
ATOM 739 C C . LEU A 1 95 ? 4.342 -4.712 -11.162 1.00 94.94 95 LEU A C 1
ATOM 741 O O . LEU A 1 95 ? 3.896 -5.306 -10.182 1.00 94.94 95 LEU A O 1
ATOM 745 N N . CYS A 1 96 ? 3.799 -4.833 -12.376 1.00 94.62 96 CYS A N 1
ATOM 746 C CA . CYS A 1 96 ? 2.842 -5.901 -12.658 1.00 94.62 96 CYS A CA 1
ATOM 747 C C . CYS A 1 96 ? 3.567 -7.256 -12.676 1.00 94.62 96 CYS A C 1
ATOM 749 O O . CYS A 1 96 ? 4.783 -7.316 -12.889 1.00 94.62 96 CYS A O 1
ATOM 751 N N . LEU A 1 97 ? 2.833 -8.354 -12.488 1.00 91.75 97 LEU A N 1
ATOM 752 C CA . LEU A 1 97 ? 3.429 -9.693 -12.464 1.00 91.75 97 LEU A CA 1
ATOM 753 C C . LEU A 1 97 ? 4.226 -10.047 -13.722 1.00 91.75 97 LEU A C 1
ATOM 755 O O . LEU A 1 97 ? 5.197 -10.793 -13.616 1.00 91.75 97 LEU A O 1
ATOM 759 N N . ASP A 1 98 ? 3.823 -9.560 -14.892 1.00 92.25 98 ASP A N 1
ATOM 760 C CA . ASP A 1 98 ? 4.523 -9.868 -16.139 1.00 92.25 98 ASP A CA 1
ATOM 761 C C . ASP A 1 98 ? 5.885 -9.175 -16.197 1.00 92.25 98 ASP A C 1
ATOM 763 O O . ASP A 1 98 ? 6.886 -9.808 -16.525 1.00 92.25 98 ASP A O 1
ATOM 767 N N . CYS A 1 99 ? 5.955 -7.908 -15.786 1.00 94.44 99 CYS A N 1
ATOM 768 C CA . CYS A 1 99 ? 7.211 -7.166 -15.718 1.00 94.44 99 CYS A CA 1
ATOM 769 C C . CYS A 1 99 ? 8.098 -7.589 -14.537 1.00 94.44 99 CYS A C 1
ATOM 771 O O . CYS A 1 99 ? 9.312 -7.468 -14.623 1.00 94.44 99 CYS A O 1
ATOM 773 N N . ALA A 1 100 ? 7.517 -8.118 -13.458 1.00 91.44 100 ALA A N 1
ATOM 774 C CA . ALA A 1 100 ? 8.249 -8.597 -12.282 1.00 91.44 100 ALA A CA 1
ATOM 775 C C . ALA A 1 100 ? 8.924 -9.974 -12.468 1.00 91.44 100 ALA A C 1
ATOM 777 O O . ALA A 1 100 ? 9.631 -10.442 -11.572 1.00 91.44 100 ALA A O 1
ATOM 778 N N . LYS A 1 101 ? 8.641 -10.678 -13.570 1.00 86.12 101 LYS A N 1
ATOM 779 C CA . LYS A 1 101 ? 9.230 -11.989 -13.909 1.00 86.12 101 LYS A CA 1
ATOM 780 C C . LYS A 1 101 ? 10.433 -11.890 -14.854 1.00 86.12 101 LYS A C 1
ATOM 782 O O . LYS A 1 101 ? 10.994 -12.930 -15.195 1.00 86.12 101 LYS A O 1
ATOM 787 N N . ILE A 1 102 ? 10.757 -10.682 -15.309 1.00 65.00 102 ILE A N 1
ATOM 788 C CA . ILE A 1 102 ? 11.895 -10.382 -16.188 1.00 65.00 102 ILE A CA 1
ATOM 789 C C . ILE A 1 102 ? 13.177 -10.394 -15.356 1.00 65.00 102 ILE A C 1
ATOM 791 O O . ILE A 1 102 ? 14.172 -10.974 -15.844 1.00 65.00 102 ILE A O 1
#

Nearest PDB structures (foldseek):
  5szb-assembly1_A  TM=9.442E-01  e=4.087E-06  Homo sapiens
  5vdc-assembly1_A  TM=9.338E-01  e=3.154E-05  Homo sapiens
  5u2j-assembly1_B  TM=9.237E-01  e=5.002E-05  Homo sapiens
  2ysm-assembly1_A  TM=8.656E-01  e=8.512E-04  Homo sapiens
  6fhq-assembly1_A  TM=8.025E-01  e=1.877E-03  Homo sapiens

Foldseek 3Di:
DDQQQVVLQVVDVHDDPQGAAAPQPRHPPPSQQWDAASRHRHIHGCVSLVHPGHAPDHDHDQQGAAAPPPRDNPRRPPSQQWDFDDDPRHTDGIHGPVRVVD

InterPro domains:
  IPR001965 Zinc finger, PHD-type [SM00249] (21-65)
  IPR011011 Zinc finger, FYVE/PHD-type [SSF57903] (12-70)
  IPR013083 Zinc finger, RING/FYVE/PHD-type [G3DSA:3.30.40.10] (1-73)
  IPR019786 Zinc finger, PHD-type, conserved site [PS01359] (16-64)
  IPR019787 Zinc finger, PHD-finger [PF00628] (22-64)
  IPR019787 Zinc finger, PHD-finger [PS50016] (19-67)

Organism: Geodia barretti (NCBI:txid519541)

Mean predicted aligned error: 4.3 Å

Radius of gyration: 13.62 Å; Cα contacts (8 Å, |Δi|>4): 161; chains: 1; bounding box: 32×36×34 Å

pLDDT: mean 91.08, std 8.31, range [45.59, 97.81]

Solvent-accessible surface area (backbone atoms only — not comparable to full-atom values): 6150 Å² total; per-residue (Å²): 135,82,55,67,35,64,62,46,32,71,77,52,94,67,57,55,87,94,62,39,36,19,78,82,80,64,50,56,68,64,62,95,46,46,42,59,18,71,55,54,63,52,34,34,38,23,73,82,68,77,41,97,52,82,56,45,78,70,47,69,43,57,72,71,43,44,14,76,84,81,62,51,55,86,50,52,66,41,71,88,39,52,44,79,42,66,59,95,57,24,51,72,51,35,28,34,55,75,70,69,70,112

Secondary structure (DSSP, 8-state):
---HHHHHHTTTT---GGG--BTTT-----GGGEEE-TTT--EEETGGGT-SSSPBS----TTT---TTT---TTTT-GGGEEEEEETTEEEEEEETTGGG-

Sequence (102 aa):
MSSEAAEVALTYPWQCLECKTCSVCGDPGGEEEMVFCDHCDRGYHTFCLDMKGIPEGQWLCMECCECAICGTESGRGDRNQWRHEFINNKFLHTLCLDCAKI